Protein AF-A0A2V9HPY1-F1 (afdb_monomer_lite)

Radius of gyration: 17.01 Å; chains: 1; bounding box: 36×36×42 Å

Secondary structure (DSSP, 8-state):
--------PPPHHHHHHHHHHHHT-TT----PPPTTHHHHHHHH---SS--HHHHHHHHHHHHHHHTT--EEES-GGGGGT-TTEEE--

Structure (mmCIF, N/CA/C/O backbone):
data_AF-A0A2V9HPY1-F1
#
_entry.id   AF-A0A2V9HPY1-F1
#
loop_
_atom_site.group_PDB
_atom_site.id
_atom_site.type_symbol
_atom_site.label_atom_id
_atom_site.label_alt_id
_atom_site.label_comp_id
_atom_site.label_asym_id
_atom_site.label_entity_id
_atom_site.label_seq_id
_atom_site.pdbx_PDB_ins_code
_atom_site.Cartn_x
_atom_site.Cartn_y
_atom_site.Cartn_z
_atom_site.occupancy
_atom_site.B_iso_or_equiv
_atom_site.auth_seq_id
_atom_site.auth_comp_id
_atom_site.auth_asym_id
_atom_site.auth_atom_id
_atom_site.pdbx_PDB_model_num
ATOM 1 N N . MET A 1 1 ? 22.859 -28.604 -10.481 1.00 36.25 1 MET A N 1
ATOM 2 C CA . MET A 1 1 ? 23.756 -27.616 -11.118 1.00 36.25 1 MET A CA 1
ATOM 3 C C . MET A 1 1 ? 22.920 -26.374 -11.412 1.00 36.25 1 MET A C 1
ATOM 5 O O . MET A 1 1 ? 22.255 -26.316 -12.434 1.00 36.25 1 MET A O 1
ATOM 9 N N . LEU A 1 2 ? 22.812 -25.471 -10.432 1.00 42.16 2 LEU A N 1
ATOM 10 C CA . LEU A 1 2 ? 21.881 -24.335 -10.438 1.00 42.16 2 LEU A CA 1
ATOM 11 C C . LEU A 1 2 ? 22.576 -23.122 -11.071 1.00 42.16 2 LEU A C 1
ATOM 13 O O . LEU A 1 2 ? 23.529 -22.603 -10.498 1.00 42.16 2 LEU A O 1
ATOM 17 N N . SER A 1 3 ? 22.124 -22.689 -12.249 1.00 46.91 3 SER A N 1
ATOM 18 C CA . SER A 1 3 ? 22.679 -21.543 -12.986 1.00 46.91 3 SER A CA 1
ATOM 19 C C . SER A 1 3 ? 21.612 -20.465 -13.197 1.00 46.91 3 SER A C 1
ATOM 21 O O . SER A 1 3 ? 21.169 -20.224 -14.316 1.00 46.91 3 SER A O 1
ATOM 23 N N . TRP A 1 4 ? 21.215 -19.794 -12.119 1.00 46.25 4 TRP A N 1
ATOM 24 C CA . TRP A 1 4 ? 20.476 -18.521 -12.182 1.00 46.25 4 TRP A CA 1
ATOM 25 C C . TRP A 1 4 ? 21.258 -17.348 -11.572 1.00 46.25 4 TRP A C 1
ATOM 27 O O . TRP A 1 4 ? 20.776 -16.221 -11.535 1.00 46.25 4 TRP A O 1
ATOM 37 N N . ALA A 1 5 ? 22.502 -17.575 -11.142 1.00 46.12 5 ALA A N 1
ATOM 38 C CA . ALA A 1 5 ? 23.345 -16.573 -10.492 1.00 46.12 5 ALA A CA 1
ATOM 39 C C . ALA A 1 5 ? 24.021 -15.608 -11.485 1.00 46.12 5 ALA A C 1
ATOM 41 O O . ALA A 1 5 ? 25.246 -15.485 -11.529 1.00 46.12 5 ALA A O 1
ATOM 42 N N . ARG A 1 6 ? 23.220 -14.907 -12.292 1.00 53.00 6 ARG A N 1
ATOM 43 C CA . ARG A 1 6 ? 23.637 -13.638 -12.899 1.00 53.00 6 ARG A CA 1
ATOM 44 C C . ARG A 1 6 ? 22.415 -12.787 -13.228 1.00 53.00 6 ARG A C 1
ATOM 46 O O . ARG A 1 6 ? 22.063 -12.599 -14.388 1.00 53.00 6 ARG A O 1
ATOM 53 N N . THR A 1 7 ? 21.753 -12.277 -12.195 1.00 55.22 7 THR A N 1
ATOM 54 C CA . THR A 1 7 ? 20.759 -11.217 -12.360 1.00 55.22 7 THR A CA 1
ATOM 55 C C . THR A 1 7 ? 21.496 -9.995 -12.898 1.00 55.22 7 THR A C 1
ATOM 57 O O . THR A 1 7 ? 22.212 -9.313 -12.167 1.00 55.22 7 THR A O 1
ATOM 60 N N . LYS A 1 8 ? 21.413 -9.759 -14.209 1.00 63.41 8 LYS A N 1
ATOM 61 C CA . LYS A 1 8 ? 21.858 -8.500 -14.804 1.00 63.41 8 LYS A CA 1
ATOM 62 C C . LYS A 1 8 ? 21.002 -7.407 -14.162 1.00 63.41 8 LYS A C 1
ATOM 64 O O . LYS A 1 8 ? 19.791 -7.400 -14.355 1.00 63.41 8 LYS A O 1
ATOM 69 N N . SER A 1 9 ? 21.617 -6.529 -13.370 1.00 69.50 9 SER A N 1
ATOM 70 C CA . SER A 1 9 ? 20.939 -5.324 -12.897 1.00 69.50 9 SER A CA 1
ATOM 71 C C . SER A 1 9 ? 20.611 -4.481 -14.123 1.00 69.50 9 SER A C 1
ATOM 73 O O . SER A 1 9 ? 21.521 -4.133 -14.878 1.00 69.50 9 SER A O 1
ATOM 75 N N . SER A 1 10 ? 19.330 -4.192 -14.342 1.00 76.75 10 SER A N 1
ATOM 76 C CA . SER A 1 10 ? 18.915 -3.269 -15.395 1.00 76.75 10 SER A CA 1
ATOM 77 C C . SER A 1 10 ? 19.571 -1.912 -15.151 1.00 76.75 10 SER A C 1
ATOM 79 O O . SER A 1 10 ? 19.642 -1.436 -14.015 1.00 76.75 10 SER A O 1
ATOM 81 N N . SER A 1 11 ? 20.058 -1.281 -16.212 1.00 92.25 11 SER A N 1
ATOM 82 C CA . SER A 1 11 ? 20.334 0.153 -16.192 1.00 92.25 11 SER A CA 1
ATOM 83 C C . SER A 1 11 ? 19.045 0.925 -15.890 1.00 92.25 11 SER A C 1
ATOM 85 O O . SER A 1 11 ? 17.941 0.422 -16.098 1.00 92.25 11 SER A O 1
ATOM 87 N N . GLN A 1 12 ? 19.169 2.173 -15.437 1.00 93.75 12 GLN A N 1
ATOM 88 C CA . GLN A 1 12 ? 17.999 3.024 -15.184 1.00 93.75 12 GLN A CA 1
ATOM 89 C C . GLN A 1 12 ? 17.113 3.160 -16.435 1.00 93.75 12 GLN A C 1
ATOM 91 O O . GLN A 1 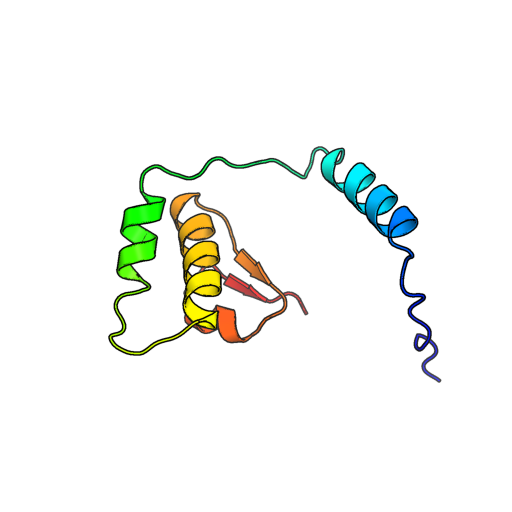12 ? 15.894 3.105 -16.334 1.00 93.75 12 GLN A O 1
ATOM 96 N N . THR A 1 13 ? 17.714 3.255 -17.625 1.00 95.94 13 THR A N 1
ATOM 97 C CA . THR A 1 13 ? 16.983 3.291 -18.901 1.00 95.94 13 THR A CA 1
ATOM 98 C C . THR A 1 13 ? 16.212 1.999 -19.164 1.00 95.94 13 THR A C 1
ATOM 100 O O . THR A 1 13 ? 15.047 2.051 -19.541 1.00 95.94 13 THR A O 1
ATOM 103 N N . GLU A 1 14 ? 16.826 0.836 -18.934 1.00 94.94 14 GLU A N 1
ATOM 104 C CA . GLU A 1 14 ? 16.136 -0.455 -19.067 1.00 94.94 14 GLU A CA 1
ATOM 105 C C . GLU A 1 14 ? 14.993 -0.590 -18.042 1.00 94.94 14 GLU A C 1
ATOM 107 O O . GLU A 1 14 ? 13.950 -1.152 -18.368 1.00 94.94 14 GLU A O 1
ATOM 112 N N . ALA A 1 15 ? 15.146 -0.045 -16.829 1.00 94.44 15 ALA A N 1
ATOM 113 C CA . ALA A 1 15 ? 14.087 -0.034 -15.818 1.00 94.44 15 ALA A CA 1
ATOM 114 C C . ALA A 1 15 ? 12.884 0.829 -16.237 1.00 94.44 15 ALA A C 1
ATOM 116 O O . ALA A 1 15 ? 11.747 0.382 -16.088 1.00 94.44 15 ALA A O 1
ATOM 117 N N . TRP A 1 16 ? 13.121 2.008 -16.824 1.00 95.81 16 TRP A N 1
ATOM 118 C CA . TRP A 1 16 ? 12.045 2.847 -17.364 1.00 95.81 16 TRP A CA 1
ATOM 119 C C . TRP A 1 16 ? 11.261 2.143 -18.469 1.00 95.81 16 TRP A C 1
ATOM 121 O O . TRP A 1 16 ? 10.040 2.145 -18.427 1.00 95.81 16 TRP A O 1
ATOM 131 N N . VAL A 1 17 ? 11.931 1.430 -19.381 1.00 95.94 17 VAL A N 1
ATOM 132 C CA . VAL A 1 17 ? 11.241 0.649 -20.426 1.00 95.94 17 VAL A CA 1
ATOM 133 C C . VAL A 1 17 ? 10.314 -0.418 -19.827 1.00 95.94 17 VAL A C 1
ATOM 135 O O . VAL A 1 17 ? 9.215 -0.645 -20.334 1.00 95.94 17 VAL A O 1
ATOM 138 N N . VAL A 1 18 ? 10.739 -1.086 -18.750 1.00 95.06 18 VAL A N 1
ATOM 139 C CA . VAL A 1 18 ? 9.897 -2.070 -18.049 1.00 95.06 18 VAL A CA 1
ATOM 140 C C . VAL A 1 18 ? 8.706 -1.388 -17.374 1.00 95.06 18 VAL A C 1
ATOM 142 O O . VAL A 1 18 ? 7.589 -1.887 -17.492 1.00 95.06 18 VAL A O 1
ATOM 145 N N . TYR A 1 19 ? 8.930 -0.255 -16.707 1.00 93.94 19 TYR A N 1
ATOM 146 C CA . TYR A 1 19 ? 7.875 0.529 -16.063 1.00 93.94 19 TYR A CA 1
ATOM 147 C C . TYR A 1 19 ? 6.839 1.046 -17.070 1.00 93.94 19 TYR A C 1
ATOM 149 O O . TYR A 1 19 ? 5.642 0.845 -16.877 1.00 93.94 19 TYR A O 1
ATOM 157 N N . ASP A 1 20 ? 7.291 1.626 -18.182 1.00 95.50 20 ASP A N 1
ATOM 158 C CA . ASP A 1 20 ? 6.424 2.150 -19.238 1.00 95.50 20 ASP A CA 1
ATOM 159 C C . ASP A 1 20 ? 5.589 1.037 -19.870 1.00 95.50 20 ASP A C 1
ATOM 161 O O . ASP A 1 20 ? 4.422 1.231 -20.182 1.00 95.50 20 ASP A O 1
ATOM 165 N N . ARG A 1 21 ? 6.145 -0.168 -20.023 1.00 95.00 21 ARG A N 1
ATOM 166 C CA . ARG A 1 21 ? 5.357 -1.318 -20.475 1.00 95.00 21 ARG A CA 1
ATOM 167 C C . ARG A 1 21 ? 4.332 -1.756 -19.429 1.00 95.00 21 ARG A C 1
ATOM 169 O O . ARG A 1 21 ? 3.232 -2.151 -19.797 1.00 95.00 21 ARG A O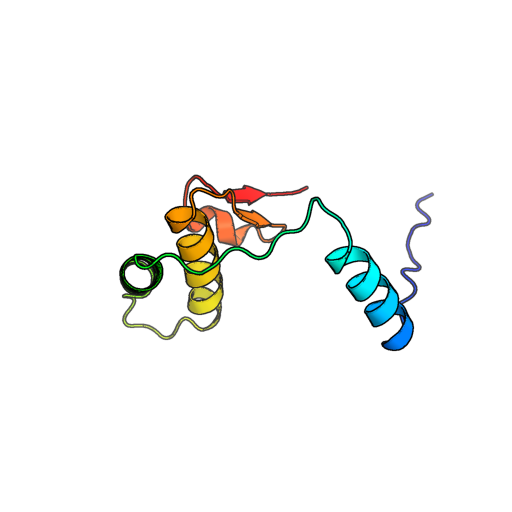 1
ATOM 176 N N . TRP A 1 22 ? 4.705 -1.734 -18.153 1.00 94.88 22 TRP A N 1
ATOM 177 C CA . TRP A 1 22 ? 3.841 -2.158 -17.054 1.00 94.88 22 TRP A CA 1
ATOM 178 C C . TRP A 1 22 ? 2.626 -1.241 -16.888 1.00 94.88 22 TRP A C 1
ATOM 180 O O . TRP A 1 22 ? 1.520 -1.744 -16.731 1.00 94.88 22 TRP A O 1
ATOM 190 N N . ILE A 1 23 ? 2.799 0.079 -17.010 1.00 94.88 23 ILE A N 1
ATOM 191 C CA . ILE A 1 23 ? 1.690 1.040 -16.878 1.00 94.88 23 ILE A CA 1
ATOM 192 C C . ILE A 1 23 ? 0.718 1.023 -18.075 1.00 94.88 23 ILE A C 1
ATOM 194 O O . ILE A 1 23 ? -0.374 1.569 -17.979 1.00 94.88 23 ILE A O 1
ATOM 198 N N . GLN A 1 24 ? 1.106 0.414 -19.202 1.00 94.69 24 GLN A N 1
ATOM 199 C CA . GLN A 1 24 ? 0.255 0.232 -20.389 1.00 94.69 24 GLN A CA 1
ATOM 200 C C . GLN A 1 24 ? -0.488 -1.116 -20.392 1.00 94.69 24 GLN A C 1
ATOM 202 O O . GLN A 1 24 ? -1.203 -1.420 -21.342 1.00 94.69 24 GLN A O 1
ATOM 207 N N . ASP A 1 25 ? -0.279 -1.968 -19.385 1.00 96.31 25 ASP A N 1
ATOM 208 C CA . ASP A 1 25 ? -0.991 -3.240 -19.261 1.00 96.31 25 ASP A CA 1
ATOM 209 C C . ASP A 1 25 ? -2.398 -2.985 -18.702 1.00 96.31 25 ASP A C 1
ATOM 211 O O . ASP A 1 25 ? -2.529 -2.519 -17.575 1.00 96.31 25 ASP A O 1
ATOM 215 N N . ASP A 1 26 ? -3.450 -3.334 -19.450 1.00 94.94 26 ASP A N 1
ATOM 216 C CA . ASP A 1 26 ? -4.854 -3.098 -19.058 1.00 94.94 26 ASP A CA 1
ATOM 217 C C . ASP A 1 26 ? -5.265 -3.790 -17.743 1.00 94.94 26 ASP A C 1
ATOM 219 O O . ASP A 1 26 ? -6.310 -3.487 -17.166 1.00 94.94 26 ASP A O 1
ATOM 223 N N . ARG A 1 27 ? -4.462 -4.743 -17.250 1.00 94.50 27 ARG A N 1
ATOM 224 C CA . ARG A 1 27 ? -4.667 -5.380 -15.938 1.00 94.50 27 ARG A CA 1
ATOM 225 C C . ARG A 1 27 ? -4.178 -4.508 -14.778 1.00 94.50 27 ARG A C 1
ATOM 227 O O . ARG A 1 27 ? -4.418 -4.858 -13.625 1.00 94.50 27 ARG A O 1
ATOM 234 N N . VAL A 1 28 ? -3.454 -3.428 -15.066 1.00 93.69 28 VAL A N 1
ATOM 235 C CA . VAL A 1 28 ? -2.914 -2.476 -14.097 1.00 93.69 28 VAL A CA 1
ATOM 236 C C . VAL A 1 28 ? -3.774 -1.222 -14.134 1.00 93.69 28 VAL A C 1
ATOM 238 O O . VAL A 1 28 ? -3.825 -0.506 -15.127 1.00 93.69 28 VAL A O 1
ATOM 241 N N . SER A 1 29 ? -4.443 -0.938 -13.023 1.00 92.88 29 SER A N 1
ATOM 242 C CA . SER A 1 29 ? -5.288 0.243 -12.873 1.00 92.88 29 SER A CA 1
ATOM 243 C C . SER A 1 29 ? -4.839 1.077 -11.683 1.00 92.88 29 SER A C 1
ATOM 245 O O . SER A 1 29 ? -4.486 0.533 -10.635 1.00 92.88 29 SER A O 1
ATOM 247 N N . PHE A 1 30 ? -4.920 2.398 -11.818 1.00 92.19 30 PHE A N 1
ATOM 248 C CA . PHE A 1 30 ? -4.844 3.287 -10.667 1.00 92.19 30 PHE A CA 1
ATOM 249 C C . PHE A 1 30 ? -6.171 3.240 -9.907 1.00 92.19 30 PHE A C 1
ATOM 251 O O . PHE A 1 30 ? -7.237 3.366 -10.508 1.00 92.19 30 PHE A O 1
ATOM 258 N N . VAL A 1 31 ? -6.097 3.049 -8.594 1.00 94.31 31 VAL A N 1
ATOM 259 C CA . VAL A 1 31 ? -7.256 3.071 -7.699 1.00 94.31 31 VAL A CA 1
ATOM 260 C C . VAL A 1 31 ? -7.121 4.302 -6.817 1.00 94.31 31 VAL A C 1
ATOM 262 O O . VAL A 1 31 ? -6.072 4.517 -6.212 1.00 94.31 31 VAL A O 1
ATOM 265 N N . GLU A 1 32 ? -8.165 5.125 -6.782 1.00 96.06 32 GLU A N 1
ATOM 266 C CA . GLU A 1 32 ? -8.200 6.304 -5.920 1.00 96.06 32 GLU A CA 1
ATOM 267 C C . GLU A 1 32 ? -8.289 5.903 -4.446 1.00 96.06 32 GLU A C 1
ATOM 269 O O . GLU A 1 32 ? -8.869 4.876 -4.086 1.00 96.06 32 GLU A O 1
ATOM 274 N N . GLU A 1 33 ? -7.723 6.737 -3.577 1.00 96.62 33 GLU A N 1
ATOM 275 C CA . GLU A 1 33 ? -7.845 6.548 -2.138 1.00 96.62 33 GLU A CA 1
ATOM 276 C C . GLU A 1 33 ? -9.310 6.676 -1.700 1.00 96.62 33 GLU A C 1
ATOM 278 O O . GLU A 1 33 ? -9.987 7.666 -1.987 1.00 96.62 33 GLU A O 1
ATOM 283 N N . SER A 1 34 ? -9.798 5.678 -0.962 1.00 95.69 34 SER A N 1
ATOM 284 C CA . SER A 1 34 ? -11.125 5.735 -0.354 1.00 95.69 34 SER A CA 1
ATOM 285 C C . SER A 1 34 ? -11.197 6.854 0.686 1.00 95.69 34 SER A C 1
ATOM 287 O O . SER A 1 34 ? -10.256 7.075 1.450 1.00 95.69 34 SER A O 1
ATOM 289 N N . SER A 1 35 ? -12.356 7.505 0.810 1.00 96.94 35 SER A N 1
ATOM 290 C CA . SER A 1 35 ? -12.596 8.531 1.836 1.00 96.94 35 SER A CA 1
ATOM 291 C C . SER A 1 35 ? -12.451 8.007 3.272 1.00 96.94 35 SER A C 1
ATOM 293 O O . SER A 1 35 ? -12.289 8.794 4.205 1.00 96.94 35 SER A O 1
ATOM 295 N N . THR A 1 36 ? -12.486 6.685 3.469 1.00 97.81 36 THR A N 1
ATOM 296 C CA . THR A 1 36 ? -12.298 6.033 4.773 1.00 97.81 36 THR A CA 1
ATOM 297 C C . THR A 1 36 ? -10.850 5.619 5.057 1.00 97.81 36 THR A C 1
ATOM 299 O O . THR A 1 36 ? -10.561 5.199 6.182 1.00 97.81 36 THR A O 1
ATOM 302 N N . LEU A 1 37 ? -9.932 5.779 4.092 1.00 98.00 37 LEU A N 1
ATOM 303 C CA . LEU A 1 37 ? -8.523 5.391 4.214 1.00 98.00 37 LEU A CA 1
ATOM 304 C C . LEU A 1 37 ? -7.860 6.024 5.435 1.00 98.00 37 LEU A C 1
ATOM 306 O O . LEU A 1 37 ? -7.285 5.316 6.258 1.00 98.00 37 LEU A O 1
ATOM 310 N N . GLU A 1 38 ? -7.965 7.346 5.585 1.00 9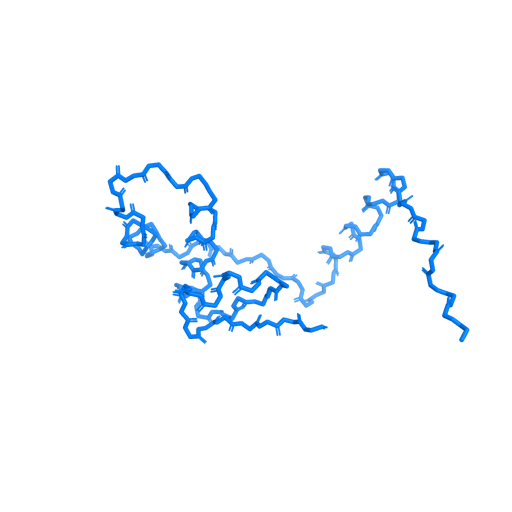7.81 38 GLU A N 1
ATOM 311 C CA . GLU A 1 38 ? -7.287 8.065 6.667 1.00 97.81 38 GLU A CA 1
ATOM 312 C C . GLU A 1 38 ? -7.757 7.588 8.046 1.00 97.81 38 GLU A C 1
ATOM 314 O O . GLU A 1 38 ? -6.942 7.347 8.939 1.00 97.81 38 GLU A O 1
ATOM 319 N N . ALA A 1 39 ? -9.069 7.403 8.218 1.00 98.06 39 ALA A N 1
ATOM 320 C CA . ALA A 1 39 ? -9.635 6.916 9.470 1.00 98.06 39 ALA A CA 1
ATOM 321 C C . ALA A 1 39 ? -9.105 5.517 9.810 1.00 98.06 39 ALA A C 1
ATOM 323 O O . ALA A 1 39 ? -8.730 5.256 10.957 1.00 98.06 39 ALA A O 1
ATOM 324 N N . ARG A 1 40 ? -9.021 4.628 8.812 1.00 97.62 40 ARG A N 1
ATOM 325 C CA . ARG A 1 40 ? -8.491 3.281 9.018 1.00 97.62 40 ARG A CA 1
ATOM 326 C C . ARG A 1 40 ? -6.993 3.287 9.294 1.00 97.62 40 ARG A C 1
ATOM 328 O O . ARG A 1 40 ? -6.548 2.628 10.229 1.00 97.62 40 ARG A O 1
ATOM 335 N N . PHE A 1 41 ? -6.230 4.065 8.541 1.00 97.19 41 PHE A N 1
ATOM 336 C CA . PHE A 1 41 ? -4.795 4.207 8.734 1.00 97.19 41 PHE A CA 1
ATOM 337 C C . PHE A 1 41 ? -4.464 4.706 10.146 1.00 97.19 41 PHE A C 1
ATOM 339 O O . PHE A 1 41 ? -3.697 4.063 10.860 1.00 97.19 41 PHE A O 1
ATOM 346 N N . ARG A 1 42 ? -5.141 5.767 10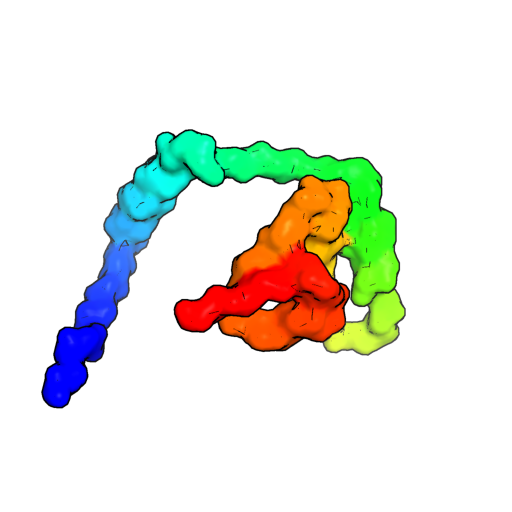.608 1.00 96.38 42 ARG A N 1
ATOM 347 C CA . ARG A 1 42 ? -4.991 6.289 11.976 1.00 96.38 42 ARG A CA 1
ATOM 348 C C . ARG A 1 42 ? -5.330 5.261 13.048 1.00 96.38 42 ARG A C 1
ATOM 350 O O . ARG A 1 42 ? -4.727 5.308 14.112 1.00 96.38 42 ARG A O 1
ATOM 357 N N . ALA A 1 43 ? -6.283 4.363 12.802 1.00 95.69 43 ALA A N 1
ATOM 358 C CA . ALA A 1 43 ? -6.620 3.289 13.736 1.00 95.69 43 ALA A CA 1
ATOM 359 C C . ALA A 1 43 ? -5.522 2.212 13.828 1.00 95.69 43 ALA A C 1
ATOM 361 O O . ALA A 1 43 ? -5.401 1.560 14.860 1.00 95.69 43 ALA A O 1
ATOM 362 N N . LEU A 1 44 ? -4.720 2.032 12.775 1.00 94.75 44 LEU A N 1
ATOM 363 C CA . LEU A 1 44 ? -3.606 1.078 12.743 1.00 94.75 44 LEU A CA 1
ATOM 364 C C . LEU A 1 44 ? -2.308 1.661 13.318 1.00 94.75 44 LEU A C 1
ATOM 366 O O . LEU A 1 44 ? -1.455 0.907 13.772 1.00 94.75 44 LEU A O 1
ATOM 370 N N . THR A 1 45 ? -2.158 2.987 13.325 1.00 94.06 45 THR A N 1
ATOM 371 C CA . THR A 1 45 ? -0.930 3.682 13.746 1.00 94.06 45 THR A CA 1
ATOM 372 C C . THR A 1 45 ? -1.114 4.449 15.059 1.00 94.06 45 THR A C 1
ATOM 374 O O . THR A 1 45 ? -0.849 5.650 15.126 1.00 94.06 45 THR A O 1
ATOM 377 N N . GLN A 1 46 ? -1.606 3.775 16.101 1.00 93.00 46 GLN A N 1
ATOM 378 C CA . GLN A 1 46 ? -1.844 4.377 17.426 1.00 93.00 46 GLN A CA 1
ATOM 379 C C . GLN A 1 46 ? -0.767 4.041 18.469 1.00 93.00 46 GLN A C 1
ATOM 381 O O . GLN A 1 46 ? -0.934 4.382 19.636 1.00 93.00 46 GLN A O 1
ATOM 386 N N . ASP A 1 47 ? 0.319 3.366 18.079 1.00 88.31 47 ASP A N 1
ATOM 387 C CA . ASP A 1 47 ? 1.409 3.041 19.005 1.00 88.31 47 ASP A CA 1
ATOM 388 C C . ASP A 1 47 ? 2.137 4.321 19.459 1.00 88.31 47 ASP A C 1
ATOM 390 O O . ASP A 1 47 ? 2.430 5.217 18.665 1.00 88.31 47 ASP A O 1
ATOM 394 N N . GLU A 1 48 ? 2.442 4.397 20.752 1.00 83.88 48 GLU A N 1
ATOM 395 C CA . GLU A 1 48 ? 3.173 5.505 21.372 1.00 83.88 48 GLU A CA 1
ATOM 396 C C . GLU A 1 48 ? 4.670 5.482 21.022 1.00 83.88 48 GLU A C 1
ATOM 398 O O . GLU A 1 48 ? 5.388 6.462 21.245 1.00 83.88 48 GLU A O 1
ATOM 403 N N . ARG A 1 49 ? 5.172 4.362 20.485 1.00 85.88 49 ARG A N 1
ATOM 404 C CA . ARG A 1 49 ? 6.579 4.195 20.111 1.00 85.88 49 ARG A CA 1
ATOM 405 C C . ARG A 1 49 ? 6.816 4.507 18.631 1.00 85.88 49 ARG A C 1
ATOM 407 O O . ARG A 1 49 ? 6.031 4.100 17.777 1.00 85.88 49 ARG A O 1
ATOM 414 N N . PRO A 1 50 ? 7.951 5.143 18.282 1.00 83.69 50 PRO A N 1
ATOM 415 C CA . PRO A 1 50 ? 8.343 5.310 16.888 1.00 83.69 50 PRO A CA 1
ATOM 416 C C . PRO A 1 50 ? 8.482 3.958 16.178 1.00 83.69 50 PRO A C 1
ATOM 418 O O . PRO A 1 50 ? 9.289 3.117 16.576 1.00 83.69 50 PRO A O 1
ATOM 421 N N . ALA A 1 51 ? 7.730 3.773 15.096 1.00 81.12 51 ALA A N 1
ATOM 422 C CA . ALA A 1 51 ? 7.717 2.544 14.311 1.00 81.12 51 ALA A CA 1
ATOM 423 C C . ALA A 1 51 ? 7.790 2.863 12.809 1.00 81.12 51 ALA A C 1
ATOM 425 O O . ALA A 1 51 ? 6.837 2.662 12.068 1.00 81.12 51 ALA A O 1
ATOM 426 N N . THR A 1 52 ? 8.924 3.390 12.334 1.00 78.81 52 THR A N 1
ATOM 427 C CA . THR A 1 52 ? 9.061 3.947 10.970 1.00 78.81 52 THR A CA 1
ATOM 428 C C . THR A 1 52 ? 8.654 2.981 9.850 1.00 78.81 52 THR A C 1
ATOM 430 O O . THR A 1 52 ? 8.024 3.405 8.887 1.00 78.81 52 THR A O 1
ATOM 433 N N . LYS A 1 53 ? 8.966 1.681 9.974 1.00 83.38 53 LYS A N 1
ATOM 434 C CA . LYS A 1 53 ? 8.534 0.657 9.000 1.00 83.38 53 LYS A CA 1
ATOM 435 C C . LYS A 1 53 ? 7.026 0.393 9.065 1.00 83.38 53 LYS A C 1
ATOM 437 O O . LYS A 1 53 ? 6.406 0.136 8.039 1.00 83.38 53 LYS A O 1
ATOM 442 N N . ASP A 1 54 ? 6.437 0.500 10.252 1.00 90.31 54 ASP A N 1
ATOM 443 C CA . ASP A 1 54 ? 5.029 0.183 10.468 1.00 90.31 54 ASP A CA 1
ATOM 444 C C . ASP A 1 54 ? 4.088 1.164 9.764 1.00 90.31 54 ASP A C 1
ATOM 446 O O . ASP A 1 54 ? 3.034 0.757 9.294 1.00 90.31 54 ASP A O 1
ATOM 450 N N . TRP A 1 55 ? 4.486 2.431 9.616 1.00 93.44 55 TRP A N 1
ATOM 451 C CA . TRP A 1 55 ? 3.690 3.439 8.907 1.00 93.44 55 TRP A CA 1
ATOM 452 C C . TRP A 1 55 ? 3.414 3.042 7.454 1.00 93.44 55 TRP A C 1
ATOM 454 O O . TRP A 1 55 ? 2.268 3.083 7.014 1.00 93.44 55 TRP A O 1
ATOM 464 N 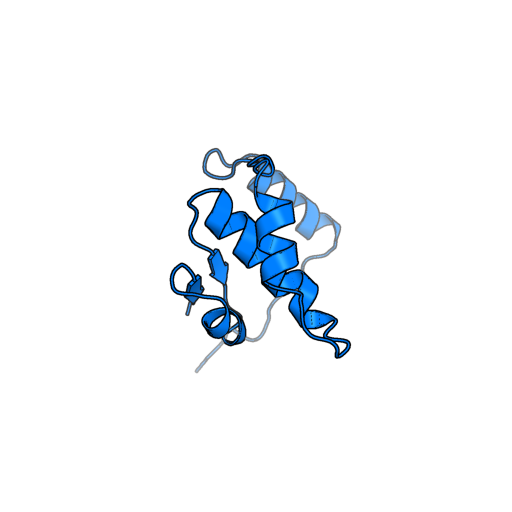N . ALA A 1 56 ? 4.443 2.617 6.718 1.00 93.62 56 ALA A N 1
ATOM 465 C CA . ALA A 1 56 ? 4.280 2.187 5.331 1.00 93.62 56 ALA A CA 1
ATOM 466 C C . ALA A 1 56 ? 3.437 0.905 5.237 1.00 93.62 56 ALA A C 1
ATOM 468 O O . ALA A 1 56 ? 2.507 0.832 4.433 1.00 93.62 56 ALA A O 1
ATOM 469 N N . ASP A 1 57 ? 3.715 -0.072 6.105 1.00 95.25 57 ASP A N 1
ATOM 470 C CA . ASP A 1 57 ? 2.998 -1.348 6.122 1.00 95.25 57 ASP A CA 1
ATOM 471 C C . ASP A 1 57 ? 1.509 -1.154 6.487 1.00 95.25 57 ASP A C 1
ATOM 473 O O . ASP A 1 57 ? 0.622 -1.740 5.865 1.00 95.25 57 ASP A O 1
ATOM 477 N N . SER A 1 58 ? 1.217 -0.281 7.457 1.00 96.00 58 SER A N 1
ATOM 478 C CA . SER A 1 58 ? -0.141 0.101 7.865 1.00 96.00 58 SER A CA 1
ATOM 479 C C . SER A 1 58 ? -0.889 0.866 6.776 1.00 96.00 58 SER A C 1
ATOM 481 O O . SER A 1 58 ? -2.082 0.632 6.600 1.00 96.00 58 SER A O 1
ATOM 483 N N . TYR A 1 59 ? -0.219 1.753 6.034 1.00 96.69 59 TYR A N 1
ATOM 484 C CA . TYR A 1 59 ? -0.848 2.481 4.930 1.00 96.69 59 TYR A CA 1
ATOM 485 C C . TYR A 1 59 ? -1.255 1.528 3.801 1.00 96.69 59 TYR A C 1
ATOM 487 O O . TYR A 1 59 ? -2.408 1.547 3.379 1.00 96.69 59 TYR A O 1
ATOM 495 N N . LEU A 1 60 ? -0.351 0.643 3.362 1.00 96.62 60 LEU A N 1
ATOM 496 C CA . LEU A 1 60 ? -0.650 -0.329 2.302 1.00 96.62 60 LEU A CA 1
ATOM 497 C C . LEU A 1 60 ? -1.786 -1.277 2.697 1.00 96.62 60 LEU A C 1
ATOM 499 O O . LEU A 1 60 ? -2.655 -1.572 1.877 1.00 96.62 60 LEU A O 1
ATOM 503 N N . TYR A 1 61 ? -1.806 -1.725 3.955 1.00 97.75 61 TYR A N 1
ATOM 504 C CA . TYR A 1 61 ? -2.901 -2.546 4.461 1.00 97.75 61 TYR A CA 1
ATOM 505 C C . TYR A 1 61 ? -4.226 -1.771 4.514 1.00 97.75 61 TYR A C 1
ATOM 507 O O . TYR A 1 61 ? -5.237 -2.275 4.033 1.00 97.75 61 TYR A O 1
ATOM 515 N N . ALA A 1 62 ? -4.234 -0.541 5.042 1.00 97.75 62 ALA A N 1
ATOM 516 C CA . ALA A 1 62 ? -5.438 0.290 5.098 1.00 97.75 62 ALA A CA 1
ATOM 517 C C . ALA A 1 62 ? -5.988 0.607 3.701 1.00 97.75 62 ALA A C 1
ATOM 519 O O . ALA A 1 62 ? -7.199 0.564 3.497 1.00 97.75 62 ALA A O 1
ATOM 520 N N . PHE A 1 63 ? -5.110 0.889 2.736 1.00 97.62 63 PHE A N 1
ATOM 521 C CA . PHE A 1 63 ? -5.486 1.116 1.343 1.00 97.62 63 PHE A CA 1
ATOM 522 C C . PHE A 1 63 ? -6.174 -0.113 0.758 1.00 97.62 63 PHE A C 1
ATOM 524 O O . PHE A 1 63 ? -7.301 -0.013 0.279 1.00 97.62 63 PHE A O 1
ATOM 531 N N . ALA A 1 64 ? -5.539 -1.283 0.865 1.00 97.12 64 ALA A N 1
ATOM 532 C CA . ALA A 1 64 ? -6.111 -2.520 0.350 1.00 97.12 64 ALA A CA 1
ATOM 533 C C . ALA A 1 64 ? -7.454 -2.851 1.021 1.00 97.12 64 ALA A C 1
ATOM 535 O O . ALA A 1 64 ? -8.430 -3.145 0.341 1.00 97.12 64 ALA A O 1
ATOM 536 N N . GLU A 1 65 ? -7.541 -2.737 2.346 1.00 97.06 65 GLU A N 1
ATOM 537 C CA . GLU A 1 65 ? -8.755 -3.071 3.091 1.00 97.06 65 GLU A CA 1
ATOM 538 C C . GLU A 1 65 ? -9.916 -2.108 2.797 1.00 97.06 65 GLU A C 1
ATOM 540 O O . GLU A 1 65 ? -11.049 -2.549 2.625 1.00 97.06 65 GLU A O 1
ATOM 545 N N . THR A 1 66 ? -9.654 -0.800 2.697 1.00 97.44 66 THR A N 1
ATOM 546 C CA . THR A 1 66 ? -10.704 0.202 2.419 1.00 97.44 66 THR A CA 1
ATOM 547 C C . THR A 1 66 ? -11.136 0.258 0.955 1.00 97.44 66 THR A C 1
ATOM 549 O O . THR A 1 66 ? -12.222 0.768 0.675 1.00 97.44 66 THR A O 1
ATOM 552 N N . ALA A 1 67 ? -10.324 -0.280 0.043 1.00 96.31 67 ALA A N 1
ATOM 553 C CA . ALA A 1 67 ? -10.645 -0.447 -1.373 1.00 96.31 67 ALA A CA 1
ATOM 554 C C . ALA A 1 67 ? -11.191 -1.849 -1.722 1.00 96.31 67 ALA A C 1
ATOM 556 O O . ALA A 1 67 ? -11.428 -2.119 -2.897 1.00 96.31 67 ALA A O 1
ATOM 557 N N . ASP A 1 68 ? -11.385 -2.732 -0.733 1.00 95.12 68 ASP A N 1
ATOM 558 C CA . ASP A 1 68 ? -11.817 -4.131 -0.921 1.00 95.12 68 ASP A CA 1
ATOM 559 C C . ASP A 1 68 ? -10.879 -4.949 -1.843 1.00 95.12 68 ASP A C 1
ATOM 561 O O . ASP A 1 68 ? -11.293 -5.732 -2.698 1.00 95.12 68 ASP A O 1
ATOM 565 N N . LEU A 1 69 ? -9.566 -4.752 -1.679 1.00 96.06 69 LEU A N 1
ATOM 566 C CA . LEU A 1 69 ? -8.495 -5.390 -2.449 1.00 96.06 69 LEU A CA 1
ATOM 567 C C . LEU A 1 69 ? -7.661 -6.336 -1.582 1.00 96.06 69 LEU A C 1
ATOM 569 O O . LEU A 1 69 ? -7.536 -6.150 -0.377 1.00 96.06 69 LEU A O 1
ATOM 573 N N . HIS A 1 70 ? -7.002 -7.308 -2.214 1.00 96.12 70 HIS A N 1
ATOM 574 C CA . HIS A 1 70 ? -6.015 -8.159 -1.544 1.00 96.12 70 HIS A CA 1
ATOM 575 C C . HIS A 1 70 ? -4.621 -7.528 -1.606 1.00 96.12 70 HIS A C 1
ATOM 577 O O . HIS A 1 70 ? -4.138 -7.189 -2.690 1.00 96.12 70 HIS A O 1
ATOM 583 N N . LEU A 1 71 ? -3.927 -7.446 -0.468 1.00 96.75 71 LEU A N 1
ATOM 584 C CA . LEU A 1 71 ? -2.521 -7.041 -0.432 1.00 96.75 71 LEU A CA 1
ATOM 585 C C . LEU A 1 71 ? -1.624 -8.255 -0.702 1.00 96.75 71 LEU A C 1
ATOM 587 O O . LEU A 1 71 ? -1.405 -9.087 0.179 1.00 96.75 71 LEU A O 1
ATOM 591 N N . VAL A 1 72 ? -1.088 -8.358 -1.918 1.00 96.50 72 VAL A N 1
ATOM 592 C CA . VAL A 1 72 ? -0.122 -9.403 -2.296 1.00 96.50 72 VAL A CA 1
ATOM 593 C C . VAL A 1 72 ? 1.303 -8.899 -2.063 1.00 96.50 72 VAL A C 1
ATOM 595 O O . VAL A 1 72 ? 1.670 -7.835 -2.553 1.00 96.50 72 VAL A O 1
ATOM 598 N N . THR A 1 73 ? 2.126 -9.647 -1.327 1.00 95.56 73 THR A N 1
ATOM 599 C CA . THR A 1 73 ? 3.488 -9.218 -0.963 1.00 95.56 73 THR A CA 1
ATOM 600 C C . THR A 1 73 ? 4.448 -10.390 -0.773 1.00 95.56 73 THR A C 1
ATOM 602 O O . THR A 1 73 ? 4.032 -11.514 -0.514 1.00 95.56 73 THR A O 1
ATOM 605 N N . PHE A 1 74 ? 5.750 -10.129 -0.882 1.00 96.25 74 PHE A N 1
ATOM 606 C CA . PHE A 1 74 ? 6.803 -11.079 -0.512 1.00 96.25 74 PHE A CA 1
ATOM 607 C C . PHE A 1 74 ? 7.272 -10.905 0.941 1.00 96.25 74 PHE A C 1
ATOM 609 O O . PHE A 1 74 ? 8.009 -11.751 1.438 1.00 96.25 74 PHE A O 1
ATOM 616 N N . ASP A 1 75 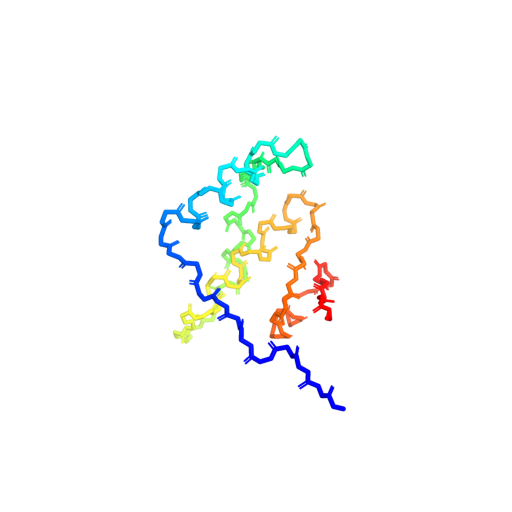? 6.880 -9.821 1.626 1.00 94.19 75 ASP A N 1
ATOM 617 C CA . ASP A 1 75 ? 7.294 -9.542 3.007 1.00 94.19 75 ASP A CA 1
ATOM 618 C C . ASP A 1 75 ? 6.433 -10.336 4.010 1.00 94.19 75 ASP A C 1
ATOM 620 O O . ASP A 1 75 ? 5.250 -10.024 4.181 1.00 94.19 75 ASP A O 1
ATOM 624 N N . PRO A 1 76 ? 6.993 -11.325 4.735 1.00 92.88 76 PRO A N 1
ATOM 625 C CA . PRO A 1 76 ? 6.226 -12.116 5.689 1.00 92.88 76 PRO A CA 1
ATOM 626 C C . PRO A 1 76 ? 5.690 -11.312 6.873 1.00 92.88 76 PRO A C 1
ATOM 628 O O . PRO A 1 76 ? 4.686 -11.721 7.463 1.00 92.88 76 PRO A O 1
ATOM 631 N N . ALA A 1 77 ? 6.322 -10.184 7.217 1.00 91.75 77 ALA A N 1
ATOM 632 C CA . ALA A 1 77 ? 5.883 -9.335 8.319 1.00 91.75 77 ALA A CA 1
ATOM 633 C C . ALA A 1 77 ? 4.474 -8.775 8.077 1.00 91.75 77 ALA A C 1
ATOM 635 O O . ALA A 1 77 ? 3.721 -8.589 9.028 1.00 91.75 77 ALA A O 1
ATOM 636 N N . MET A 1 78 ? 4.063 -8.602 6.816 1.00 94.44 78 MET A N 1
ATOM 637 C CA . MET A 1 78 ? 2.734 -8.094 6.460 1.00 94.44 78 MET A CA 1
ATOM 638 C C . MET A 1 78 ? 1.588 -9.000 6.917 1.00 94.44 78 MET A C 1
ATOM 640 O O . MET A 1 78 ? 0.480 -8.513 7.124 1.00 94.44 78 MET A O 1
ATOM 644 N N . ARG A 1 79 ? 1.831 -10.298 7.157 1.00 92.38 79 ARG A N 1
ATOM 645 C CA . ARG A 1 79 ? 0.800 -11.208 7.694 1.00 92.38 79 ARG A CA 1
ATOM 646 C C . ARG A 1 79 ? 0.233 -10.747 9.035 1.00 92.38 79 ARG A C 1
ATOM 648 O O . ARG A 1 79 ? -0.894 -11.099 9.361 1.00 92.38 79 ARG A O 1
ATOM 655 N N . GLN A 1 80 ? 0.992 -9.968 9.807 1.00 91.06 80 GLN A N 1
ATOM 656 C CA . GLN A 1 80 ? 0.519 -9.452 11.091 1.00 91.06 80 GLN A CA 1
ATOM 657 C C . GLN A 1 80 ? -0.537 -8.346 10.943 1.00 91.06 80 GLN A C 1
ATOM 659 O O . GLN A 1 80 ? -1.178 -7.995 11.929 1.00 91.06 80 GLN A O 1
ATOM 664 N N . LYS A 1 81 ? -0.716 -7.783 9.737 1.00 92.00 81 LYS A N 1
ATOM 665 C CA . LYS A 1 81 ? -1.638 -6.668 9.494 1.00 92.00 81 LYS A CA 1
ATOM 666 C C . LYS A 1 81 ? -3.096 -7.098 9.378 1.00 92.00 81 LYS A C 1
ATOM 668 O O . LYS A 1 81 ? -3.966 -6.368 9.837 1.00 92.00 81 LYS A O 1
ATOM 673 N N . GLY A 1 82 ? -3.364 -8.286 8.838 1.00 91.06 82 GLY A N 1
ATOM 674 C CA . GLY A 1 82 ? -4.719 -8.823 8.794 1.00 91.06 82 GLY A CA 1
ATOM 675 C C . GLY A 1 82 ? -4.901 -9.965 7.807 1.00 91.06 82 GLY A C 1
ATOM 676 O O . GLY A 1 82 ? -3.949 -10.485 7.228 1.00 91.06 82 GLY A O 1
ATOM 677 N N . THR A 1 83 ? -6.155 -10.374 7.635 1.00 89.56 83 THR A N 1
ATOM 678 C CA . THR A 1 83 ? -6.529 -11.573 6.871 1.00 89.56 83 THR A CA 1
ATOM 679 C C . THR A 1 83 ? -6.508 -11.367 5.360 1.00 89.56 83 THR A C 1
ATOM 681 O O . THR A 1 83 ? -6.384 -12.343 4.628 1.00 89.56 83 THR A O 1
ATOM 684 N N . ASN A 1 84 ? -6.582 -10.121 4.884 1.00 93.12 84 ASN A N 1
ATOM 685 C CA . ASN A 1 84 ? -6.600 -9.790 3.456 1.00 93.12 84 ASN A CA 1
ATOM 686 C C . ASN A 1 84 ? -5.187 -9.616 2.850 1.00 93.12 84 ASN A C 1
ATOM 688 O O . ASN A 1 84 ? -4.960 -8.804 1.952 1.00 93.12 84 ASN A O 1
ATOM 692 N N . VAL A 1 85 ? -4.210 -10.358 3.386 1.00 96.81 85 VAL A N 1
ATOM 693 C CA . VAL A 1 85 ? -2.805 -10.338 2.960 1.00 96.81 85 VAL A CA 1
ATOM 694 C C . VAL A 1 85 ? -2.419 -11.701 2.398 1.00 96.81 85 VAL A C 1
ATOM 696 O O . VAL A 1 85 ? -2.507 -12.722 3.084 1.00 96.81 85 VAL A O 1
ATOM 699 N N . LEU A 1 86 ? -1.928 -11.715 1.162 1.00 96.44 86 LEU A N 1
ATOM 700 C CA . LEU A 1 86 ? -1.454 -12.911 0.476 1.00 96.44 86 LEU A CA 1
ATOM 701 C C . LEU A 1 86 ? 0.068 -12.849 0.341 1.00 96.44 86 LEU A C 1
ATOM 703 O O . LEU A 1 86 ? 0.609 -11.898 -0.221 1.00 96.44 86 LEU A O 1
ATOM 707 N N . LEU A 1 87 ? 0.769 -13.877 0.833 1.00 95.31 87 LEU A N 1
ATOM 708 C CA . LEU A 1 87 ? 2.199 -14.001 0.557 1.00 95.31 87 LEU A CA 1
ATOM 709 C C . LEU A 1 87 ? 2.424 -14.707 -0.770 1.00 95.31 87 LEU A C 1
ATOM 711 O O . LEU A 1 87 ? 1.956 -15.831 -0.959 1.00 95.31 87 LEU A O 1
ATOM 715 N N . LEU A 1 88 ? 3.183 -14.061 -1.645 1.00 93.06 88 LEU A N 1
ATOM 716 C CA . LEU A 1 88 ? 3.673 -14.668 -2.871 1.00 93.06 88 LEU A CA 1
ATOM 717 C C . LEU A 1 88 ? 4.978 -15.416 -2.557 1.00 93.06 88 LEU A C 1
ATOM 719 O O . LEU A 1 88 ? 5.849 -14.875 -1.873 1.00 93.06 88 LEU A O 1
ATOM 723 N N . GLN A 1 89 ? 5.063 -16.682 -2.975 1.00 82.19 89 GLN A N 1
ATOM 724 C CA . GLN A 1 89 ? 6.212 -17.566 -2.727 1.00 82.19 89 GLN A CA 1
ATOM 725 C C . GLN A 1 89 ? 7.229 -17.526 -3.864 1.00 82.19 89 GLN A C 1
ATOM 727 O O . GLN A 1 89 ? 6.802 -17.350 -5.027 1.00 82.19 89 GLN A O 1
#

pLDDT: mean 89.37, std 13.92, range [36.25, 98.06]

Sequence (89 aa):
MLSWARTKSSSQTEAWVVYDRWIQDDRVSFVEESSTLEARFRALTQDERPATKDWADSYLYAFAETADLHLVTFDPAMRQKGTNVLLLQ

Foldseek 3Di:
DDPPPDPPDDDPVRVVVVVVVVCPPPVDDDDDADPCLVVQLCVQPPDPDDDPVSSVLSSLLSRQVRRVHAAEECDPVSPVNDDSYHYDD